Protein AF-A0A7S0GZL2-F1 (afdb_monomer)

Secondary structure (DSSP, 8-state):
-HHHHHHHHTTS-TTHHHHHHHHHHHHHHHHHHHHTSS--HHHHHHHHHHHHHHHHHHHHHHHHHHTT--STTSHHHHTS---------------------------

Radius of gyration: 24.4 Å; Cα contacts (8 Å, |Δi|>4): 57; chains: 1; bounding box: 85×30×40 Å

Sequence (107 aa):
CMKALMDISSGSDQRALDKYYSFCEKQIQAMVSRVRGRLSNLQRKLMSQMLILDVHARDVVQDMIREKAQGIGEFIWAKQMRYYWETCEEPKEIKEYEEDDGSVEGK

Mean predicted aligned error: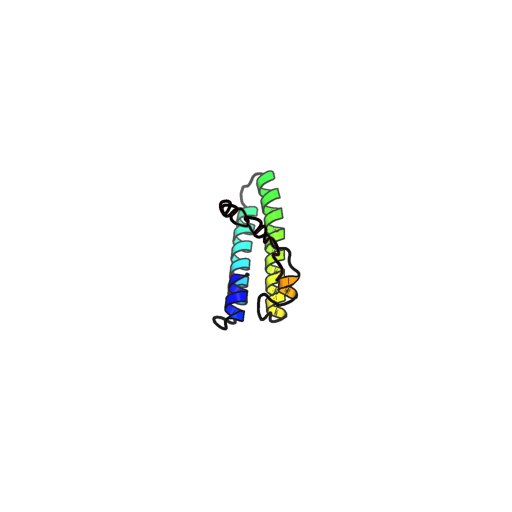 10.16 Å

InterPro domains:
  IPR026983 Dynein heavy chain [PTHR45703] (8-87)

Structure (mmCIF, N/CA/C/O backbone):
data_AF-A0A7S0GZL2-F1
#
_entry.id   AF-A0A7S0GZL2-F1
#
loop_
_atom_site.group_PDB
_atom_site.id
_atom_site.type_symbol
_atom_site.label_atom_id
_atom_site.label_alt_id
_atom_site.label_comp_id
_atom_site.label_asym_id
_atom_site.label_entity_id
_atom_site.label_seq_id
_atom_site.pdbx_PDB_ins_code
_atom_site.Cartn_x
_atom_site.Cartn_y
_atom_site.Cartn_z
_atom_site.occupancy
_atom_site.B_iso_or_equiv
_atom_site.auth_seq_id
_atom_site.auth_comp_id
_atom_site.auth_asym_id
_atom_site.auth_atom_id
_atom_site.pdbx_PDB_model_num
ATOM 1 N N . CYS A 1 1 ? 5.624 -2.167 -2.303 1.00 88.31 1 CYS A N 1
ATOM 2 C CA . CYS A 1 1 ? 5.708 -1.123 -3.343 1.00 88.31 1 CYS A CA 1
ATOM 3 C C . CYS A 1 1 ? 7.089 -1.060 -3.989 1.00 88.31 1 CYS A C 1
ATOM 5 O O . CYS A 1 1 ? 7.189 -1.412 -5.151 1.00 88.31 1 CYS A O 1
ATOM 7 N N . MET A 1 2 ? 8.153 -0.698 -3.255 1.00 91.12 2 MET A N 1
ATOM 8 C CA . MET A 1 2 ? 9.516 -0.572 -3.810 1.00 91.12 2 MET A CA 1
ATOM 9 C C . MET A 1 2 ? 9.971 -1.814 -4.589 1.00 91.12 2 MET A C 1
ATOM 11 O O . MET A 1 2 ? 10.384 -1.687 -5.733 1.00 91.12 2 MET A O 1
ATOM 15 N N . LYS A 1 3 ? 9.785 -3.014 -4.021 1.00 91.56 3 LYS A N 1
ATOM 16 C CA . LYS A 1 3 ? 10.055 -4.279 -4.721 1.00 91.56 3 LYS A CA 1
ATOM 17 C C . LYS A 1 3 ? 9.287 -4.404 -6.046 1.00 91.56 3 LYS A C 1
ATOM 19 O O . LYS A 1 3 ? 9.890 -4.704 -7.060 1.00 91.56 3 LYS A O 1
ATOM 24 N N . ALA A 1 4 ? 7.992 -4.088 -6.058 1.00 92.19 4 ALA A N 1
ATOM 25 C CA . ALA A 1 4 ? 7.183 -4.146 -7.277 1.00 92.19 4 ALA A CA 1
ATOM 26 C C . ALA A 1 4 ? 7.680 -3.166 -8.360 1.00 92.19 4 ALA A C 1
ATOM 28 O O . ALA A 1 4 ? 7.651 -3.494 -9.538 1.00 92.19 4 ALA A O 1
ATOM 29 N N . LEU A 1 5 ? 8.180 -1.988 -7.970 1.00 91.94 5 LEU A N 1
ATOM 30 C CA . LEU A 1 5 ? 8.807 -1.045 -8.905 1.00 91.94 5 LEU A CA 1
ATOM 31 C C . LEU A 1 5 ? 10.168 -1.540 -9.422 1.00 91.94 5 LEU A C 1
ATOM 33 O O . LEU A 1 5 ? 10.502 -1.281 -10.574 1.00 91.94 5 LEU A O 1
ATOM 37 N N . MET A 1 6 ? 10.946 -2.265 -8.609 1.00 91.31 6 MET A N 1
ATOM 38 C CA . MET A 1 6 ? 12.176 -2.930 -9.070 1.00 91.31 6 MET A CA 1
ATOM 39 C C . MET A 1 6 ? 11.871 -4.066 -10.050 1.00 91.31 6 MET A C 1
ATOM 41 O O . MET A 1 6 ? 12.571 -4.220 -11.049 1.00 91.31 6 MET A O 1
ATOM 45 N N . ASP A 1 7 ? 10.813 -4.836 -9.796 1.00 92.19 7 ASP A N 1
ATOM 46 C CA . ASP A 1 7 ? 10.388 -5.938 -10.665 1.00 92.19 7 ASP A CA 1
ATOM 47 C C . ASP A 1 7 ? 9.941 -5.422 -12.047 1.00 92.19 7 ASP A C 1
ATOM 49 O O . ASP A 1 7 ? 10.225 -6.061 -13.060 1.00 92.19 7 ASP A O 1
ATOM 53 N N . ILE A 1 8 ? 9.320 -4.235 -12.104 1.00 91.25 8 ILE A N 1
ATOM 54 C CA . ILE A 1 8 ? 9.005 -3.537 -13.363 1.00 91.25 8 ILE A CA 1
ATOM 55 C C . ILE A 1 8 ? 10.281 -3.022 -14.037 1.00 91.25 8 ILE A C 1
ATOM 57 O O . ILE A 1 8 ? 10.503 -3.296 -15.212 1.00 91.25 8 ILE A O 1
ATOM 61 N N . SER A 1 9 ? 11.155 -2.333 -13.297 1.00 90.06 9 SER A N 1
ATOM 62 C CA . SER A 1 9 ? 12.388 -1.757 -13.855 1.00 90.06 9 SER A CA 1
ATOM 63 C C . SER A 1 9 ? 13.376 -2.811 -14.370 1.00 90.06 9 SER A C 1
ATOM 65 O O . SER A 1 9 ? 14.147 -2.524 -15.280 1.00 90.06 9 SER A O 1
ATOM 67 N N . SER A 1 10 ? 13.378 -4.011 -13.786 1.00 90.38 10 SER A N 1
ATOM 68 C CA . SER A 1 10 ? 14.181 -5.156 -14.240 1.00 90.38 10 SER A CA 1
ATOM 69 C C . SER A 1 10 ? 13.533 -5.938 -15.389 1.00 90.38 10 SER A C 1
ATOM 71 O O . SER A 1 10 ? 14.149 -6.864 -15.910 1.00 90.38 10 SER A O 1
ATOM 73 N N . GLY A 1 11 ? 12.297 -5.600 -15.778 1.00 86.69 11 GLY A N 1
ATOM 74 C CA . GLY A 1 11 ? 11.533 -6.311 -16.806 1.00 86.69 11 GLY A CA 1
ATOM 75 C C . GLY A 1 11 ? 11.022 -7.692 -16.381 1.00 86.69 11 GLY A C 1
ATOM 76 O O . GLY A 1 11 ? 10.530 -8.441 -17.222 1.00 86.69 11 GLY A O 1
ATOM 77 N N . SER A 1 12 ? 11.123 -8.040 -15.095 1.00 87.75 12 SER A N 1
ATOM 78 C CA . SER A 1 12 ? 10.716 -9.351 -14.577 1.00 87.75 12 SER A CA 1
ATOM 79 C C . SER A 1 12 ? 9.193 -9.514 -14.568 1.00 87.75 12 SER A C 1
ATOM 81 O O . SER A 1 12 ? 8.676 -10.551 -14.980 1.00 87.75 12 SER A O 1
ATOM 83 N N . ASP A 1 13 ? 8.459 -8.497 -14.098 1.00 90.44 13 ASP A N 1
ATOM 84 C CA . ASP A 1 13 ? 6.995 -8.541 -13.996 1.00 90.44 13 ASP A CA 1
ATOM 85 C C . ASP A 1 13 ? 6.348 -7.161 -14.190 1.00 90.44 13 ASP A C 1
ATOM 87 O O . ASP A 1 13 ? 6.278 -6.341 -13.273 1.00 90.44 13 ASP A O 1
ATOM 91 N N . GLN A 1 14 ? 5.781 -6.933 -15.379 1.00 86.88 14 GLN A N 1
ATOM 92 C CA . GLN A 1 14 ? 5.086 -5.684 -15.717 1.00 86.88 14 GLN A CA 1
ATOM 93 C C . GLN A 1 14 ? 3.789 -5.471 -14.915 1.00 86.88 14 GLN A C 1
ATOM 95 O O . GLN A 1 14 ? 3.298 -4.349 -14.820 1.00 86.88 14 GLN A O 1
ATOM 100 N N . ARG A 1 15 ? 3.214 -6.536 -14.335 1.00 91.44 15 ARG A N 1
ATOM 101 C CA . ARG A 1 15 ? 1.978 -6.489 -13.533 1.00 91.44 15 ARG A CA 1
ATOM 102 C C . ARG A 1 15 ? 2.259 -6.528 -12.030 1.00 91.44 15 ARG A C 1
ATOM 104 O O . ARG A 1 15 ? 1.342 -6.753 -11.235 1.00 91.44 15 ARG A O 1
ATOM 111 N N . ALA A 1 16 ? 3.507 -6.310 -11.611 1.00 94.50 16 ALA A N 1
ATOM 112 C CA . ALA A 1 16 ? 3.878 -6.341 -10.200 1.00 94.50 16 ALA A CA 1
ATOM 113 C C . ALA A 1 16 ? 3.113 -5.291 -9.371 1.00 94.50 16 ALA A C 1
ATOM 115 O O . ALA A 1 16 ? 2.680 -5.585 -8.253 1.00 94.50 16 ALA A O 1
ATOM 116 N N . LEU A 1 17 ? 2.892 -4.089 -9.922 1.00 94.06 17 LEU A N 1
ATOM 117 C CA . LEU A 1 17 ? 2.098 -3.048 -9.260 1.00 94.06 17 LEU A CA 1
ATOM 118 C C . LEU A 1 17 ? 0.621 -3.436 -9.125 1.00 94.06 17 LEU A C 1
ATOM 120 O O . LEU A 1 17 ? 0.063 -3.237 -8.050 1.00 94.06 17 LEU A O 1
ATOM 124 N N . ASP A 1 18 ? 0.013 -4.056 -10.141 1.00 95.56 18 ASP A N 1
ATOM 125 C CA . ASP A 1 18 ? -1.382 -4.522 -10.075 1.00 95.56 18 ASP A CA 1
ATOM 126 C C . ASP A 1 18 ? -1.563 -5.590 -8.986 1.00 95.56 18 ASP A C 1
ATOM 128 O O . ASP A 1 18 ? -2.482 -5.524 -8.165 1.00 95.56 18 ASP A O 1
ATOM 132 N N . LYS A 1 19 ? -0.634 -6.554 -8.919 1.00 95.81 19 LYS A N 1
ATOM 133 C CA . LYS A 1 19 ? -0.616 -7.581 -7.865 1.00 95.81 19 LYS A CA 1
ATOM 134 C C . LYS A 1 19 ? -0.469 -6.951 -6.481 1.00 95.81 19 LYS A C 1
ATOM 136 O O . LYS A 1 19 ? -1.152 -7.358 -5.539 1.00 95.81 19 LYS A O 1
ATOM 141 N N . TYR A 1 20 ? 0.410 -5.956 -6.355 1.00 96.31 20 TYR A N 1
ATOM 142 C CA . TYR A 1 20 ? 0.610 -5.235 -5.104 1.00 96.31 20 TYR A CA 1
ATOM 143 C C . TYR A 1 20 ? -0.623 -4.412 -4.707 1.00 96.31 20 TYR A C 1
ATOM 145 O O . TYR A 1 20 ? -1.006 -4.423 -3.540 1.00 96.31 20 TYR A O 1
ATOM 153 N N . TYR A 1 21 ? -1.299 -3.777 -5.665 1.00 97.06 21 TYR A N 1
ATOM 154 C CA . TYR A 1 21 ? -2.552 -3.063 -5.434 1.00 97.06 21 TYR A CA 1
ATOM 155 C C . TYR A 1 21 ? -3.639 -3.997 -4.889 1.00 97.06 21 TYR A C 1
ATOM 157 O O . TYR A 1 21 ? -4.207 -3.727 -3.831 1.00 97.06 21 TYR A O 1
ATOM 165 N N . SER A 1 22 ? -3.851 -5.155 -5.525 1.00 97.56 22 SER A N 1
ATOM 166 C CA . SER A 1 22 ? -4.794 -6.169 -5.028 1.00 97.56 22 SER A CA 1
ATOM 167 C C . SER A 1 22 ? -4.441 -6.670 -3.622 1.00 97.56 22 SER A C 1
ATOM 169 O O . SER A 1 22 ? -5.325 -6.989 -2.826 1.00 97.56 22 SER A O 1
ATOM 171 N N . PHE A 1 23 ? -3.150 -6.759 -3.289 1.00 96.69 23 PHE A N 1
ATOM 172 C CA . PHE A 1 23 ? -2.711 -7.079 -1.932 1.00 96.69 23 PHE A CA 1
ATOM 173 C C . PHE A 1 23 ? -3.085 -5.970 -0.936 1.00 96.69 23 PHE A C 1
ATOM 175 O O . PHE A 1 23 ? -3.644 -6.272 0.121 1.00 96.69 23 PHE A O 1
ATOM 182 N N . CYS A 1 24 ? -2.844 -4.700 -1.276 1.00 97.25 24 CYS A N 1
ATOM 183 C CA . CYS A 1 24 ? -3.241 -3.554 -0.457 1.00 97.25 24 CYS A CA 1
ATOM 184 C C . CYS A 1 24 ? -4.754 -3.537 -0.195 1.00 97.25 24 CYS A C 1
ATOM 186 O O . CYS A 1 24 ? -5.166 -3.358 0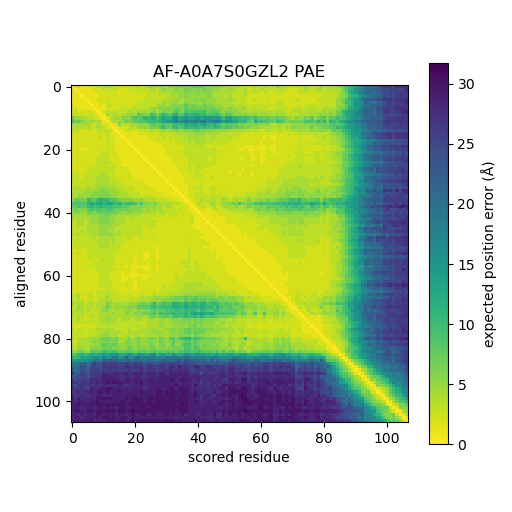.950 1.00 97.25 24 CYS A O 1
ATOM 188 N N . GLU A 1 25 ? -5.585 -3.792 -1.208 1.00 97.38 25 GLU A N 1
ATOM 189 C CA . GLU A 1 25 ? -7.041 -3.86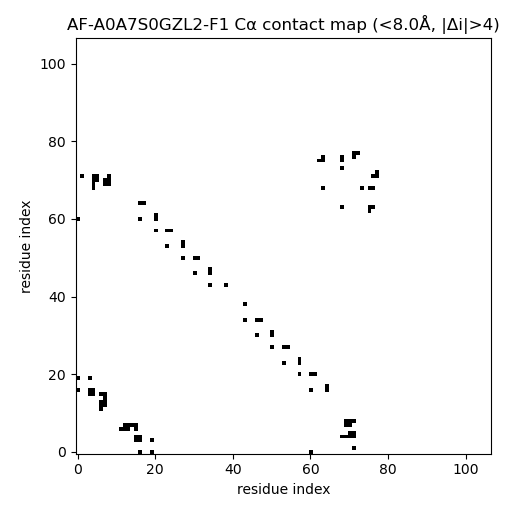1 -1.035 1.00 97.38 25 GLU A CA 1
ATOM 190 C C . GLU A 1 25 ? -7.461 -4.940 -0.033 1.00 97.38 25 GLU A C 1
ATOM 192 O O . GLU A 1 25 ? -8.252 -4.672 0.875 1.00 97.38 25 GLU A O 1
ATOM 197 N N . LYS A 1 26 ? -6.886 -6.144 -0.139 1.00 97.69 26 LYS A N 1
ATOM 198 C CA . LYS A 1 26 ? -7.156 -7.239 0.805 1.00 97.69 26 LYS A CA 1
ATOM 199 C C . LYS A 1 26 ? -6.738 -6.878 2.231 1.00 97.69 26 LYS A C 1
ATOM 201 O O . LYS A 1 26 ? -7.487 -7.147 3.171 1.00 97.69 26 LYS A O 1
ATOM 206 N N . GLN A 1 27 ? -5.573 -6.248 2.405 1.00 96.81 27 GLN A N 1
ATOM 207 C CA . GLN A 1 27 ? -5.114 -5.804 3.725 1.00 96.81 27 GLN A CA 1
ATOM 208 C C . GLN A 1 27 ? -6.046 -4.751 4.333 1.00 96.81 27 GLN A C 1
ATOM 210 O O . GLN A 1 27 ? -6.438 -4.877 5.494 1.00 96.81 27 GLN A O 1
ATOM 215 N N . ILE A 1 28 ? -6.464 -3.759 3.542 1.00 97.19 28 ILE A N 1
ATOM 216 C CA . ILE A 1 28 ? -7.397 -2.716 3.981 1.00 97.19 28 ILE A CA 1
ATOM 217 C C . ILE A 1 28 ? -8.734 -3.340 4.395 1.00 97.19 28 ILE A C 1
ATOM 219 O O . ILE A 1 28 ? -9.247 -3.031 5.469 1.00 97.19 28 ILE A O 1
ATOM 223 N N . GLN A 1 29 ? -9.284 -4.269 3.609 1.00 96.81 29 GLN A N 1
ATOM 224 C CA . GLN A 1 29 ? -10.528 -4.970 3.956 1.00 96.81 29 GLN A CA 1
ATOM 225 C C . GLN A 1 29 ? -10.412 -5.764 5.267 1.00 96.81 29 GLN A C 1
ATOM 227 O O . GLN A 1 29 ? -11.323 -5.728 6.106 1.00 96.81 29 GLN A O 1
ATOM 232 N N . ALA A 1 30 ? -9.283 -6.443 5.483 1.00 95.56 30 ALA A N 1
ATOM 233 C CA . ALA A 1 30 ? -9.011 -7.143 6.735 1.00 95.56 30 ALA A CA 1
ATOM 234 C C . ALA A 1 30 ? -8.927 -6.167 7.921 1.00 95.56 30 ALA A C 1
ATOM 236 O O . ALA A 1 30 ? -9.489 -6.431 8.989 1.00 95.56 30 ALA A O 1
ATOM 237 N N . MET A 1 31 ? -8.288 -5.009 7.737 1.00 94.62 31 MET A N 1
ATOM 238 C CA . MET A 1 31 ? -8.181 -3.997 8.785 1.00 94.62 31 MET A CA 1
ATOM 239 C C . MET A 1 31 ? -9.528 -3.337 9.101 1.00 94.62 31 MET A C 1
ATOM 241 O O . MET A 1 31 ? -9.875 -3.193 10.272 1.00 94.62 31 MET A O 1
ATOM 245 N N . VAL A 1 32 ? -10.350 -3.038 8.091 1.00 95.06 32 VAL A N 1
ATOM 246 C CA . VAL A 1 32 ? -11.730 -2.552 8.280 1.00 95.06 32 VAL A CA 1
ATOM 247 C C . VAL A 1 32 ? -12.557 -3.551 9.088 1.00 95.06 32 VAL A C 1
ATOM 249 O O . VAL A 1 32 ? -13.276 -3.162 10.011 1.00 95.06 32 VAL A O 1
ATOM 252 N N . SER A 1 33 ? -12.430 -4.844 8.784 1.00 94.50 33 SER A N 1
ATOM 253 C CA . SER A 1 33 ? -13.126 -5.906 9.521 1.00 94.50 33 SER A CA 1
ATOM 254 C C . SER A 1 33 ? -12.705 -5.941 10.994 1.00 94.50 33 SER A C 1
ATOM 256 O O . SER A 1 33 ? -13.555 -6.081 11.872 1.00 94.50 33 SER A O 1
ATOM 258 N N . ARG A 1 34 ? -11.416 -5.715 11.287 1.00 92.88 34 ARG A N 1
ATOM 259 C CA . ARG A 1 34 ? -10.909 -5.587 12.663 1.00 92.88 34 ARG A CA 1
ATOM 260 C C . ARG A 1 34 ? -11.454 -4.354 13.378 1.00 92.88 34 ARG A C 1
ATOM 262 O O . ARG A 1 34 ? -11.905 -4.476 14.512 1.00 92.88 34 ARG A O 1
ATOM 269 N N . VAL A 1 35 ? -11.471 -3.191 12.722 1.00 92.88 35 VAL A N 1
ATOM 270 C CA . VAL A 1 35 ? -11.980 -1.929 13.299 1.00 92.88 35 VAL A CA 1
ATOM 271 C C . VAL A 1 35 ? -13.471 -2.017 13.658 1.00 92.88 35 VAL A C 1
ATOM 273 O O . VAL A 1 35 ? -13.900 -1.425 14.652 1.00 92.88 35 VAL A O 1
ATOM 276 N N . ARG A 1 36 ? -14.256 -2.790 12.894 1.00 91.31 36 ARG A N 1
ATOM 277 C CA . ARG A 1 36 ? -15.678 -3.071 13.173 1.00 91.31 36 ARG A CA 1
ATOM 278 C C . ARG A 1 36 ? -15.904 -4.037 14.344 1.00 91.31 36 ARG A C 1
ATOM 280 O O . ARG A 1 36 ? -17.019 -4.107 14.853 1.00 91.31 36 ARG A O 1
ATOM 287 N N . GLY A 1 37 ? -14.874 -4.762 14.776 1.00 91.94 37 GLY A N 1
ATOM 288 C CA . GLY A 1 37 ? -14.928 -5.671 15.919 1.00 91.94 37 GLY A CA 1
ATOM 289 C C . GLY A 1 37 ? -14.902 -4.968 17.283 1.00 91.94 37 GLY A C 1
ATOM 290 O O . GLY A 1 37 ? -15.052 -3.747 17.411 1.0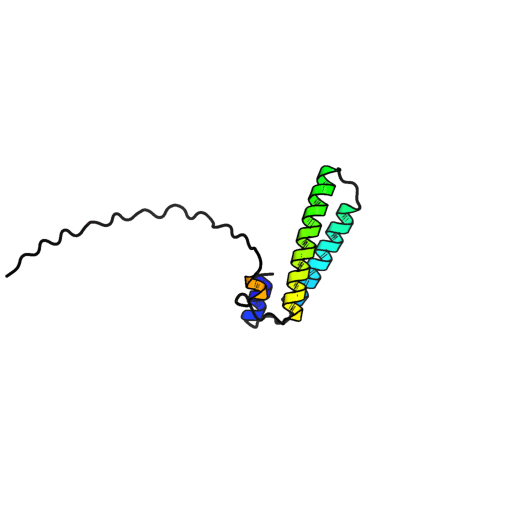0 91.94 37 GLY A O 1
ATOM 291 N N . ARG A 1 38 ? -14.693 -5.761 18.343 1.00 91.06 38 ARG A N 1
ATOM 292 C CA . ARG A 1 38 ? -14.549 -5.255 19.718 1.00 91.06 38 ARG A CA 1
ATOM 293 C C . ARG A 1 38 ? -13.120 -4.763 19.940 1.00 91.06 38 ARG A C 1
ATOM 295 O O . ARG A 1 38 ? -12.181 -5.546 19.881 1.00 91.06 38 ARG A O 1
ATOM 302 N N . LEU A 1 39 ? -12.977 -3.469 20.207 1.00 93.19 39 LEU A N 1
ATOM 303 C CA . LEU A 1 39 ? -11.707 -2.785 20.461 1.00 93.19 39 LEU A CA 1
ATOM 304 C C . LEU A 1 39 ? -11.922 -1.720 21.526 1.00 93.19 39 LEU A C 1
ATOM 306 O O . LEU A 1 39 ? -13.016 -1.158 21.613 1.00 93.19 39 LEU A O 1
ATOM 310 N N . SER A 1 40 ? -10.877 -1.394 22.284 1.00 96.12 40 SER A N 1
ATOM 311 C CA . SER A 1 40 ? -10.920 -0.219 23.154 1.00 96.12 40 SER A CA 1
ATOM 312 C C . SER A 1 40 ? -10.971 1.074 22.330 1.00 96.12 40 SER A C 1
ATOM 314 O O . SER A 1 40 ? -10.574 1.108 21.161 1.00 96.12 40 SER A O 1
ATOM 316 N N . ASN A 1 41 ? -11.424 2.169 22.946 1.00 93.62 41 ASN A N 1
ATOM 317 C CA . ASN A 1 41 ? -11.475 3.480 22.288 1.00 93.62 41 ASN A CA 1
ATOM 318 C C . ASN A 1 41 ? -10.094 3.927 21.775 1.00 93.62 41 ASN A C 1
ATOM 320 O O . ASN A 1 41 ? -9.989 4.445 20.664 1.00 93.62 41 ASN A O 1
ATOM 324 N N . LEU A 1 42 ? -9.030 3.675 22.547 1.00 95.69 42 LEU A N 1
ATOM 325 C CA . LEU A 1 42 ? -7.657 4.010 22.159 1.00 95.69 42 LEU A CA 1
ATOM 326 C C . LEU A 1 42 ? -7.187 3.181 20.957 1.00 95.69 42 LEU A C 1
ATOM 328 O O . LEU A 1 42 ? -6.686 3.741 19.984 1.00 95.69 42 LEU A O 1
ATOM 332 N N . GLN A 1 43 ? -7.400 1.863 20.996 1.00 95.44 43 GLN A N 1
ATOM 333 C CA . GLN A 1 43 ? -7.038 0.964 19.895 1.00 95.44 43 GLN A CA 1
ATOM 334 C C . GLN A 1 43 ? -7.784 1.330 18.613 1.00 95.44 43 GLN A C 1
ATOM 336 O O . GLN A 1 43 ? -7.191 1.374 17.540 1.00 95.44 43 GLN A O 1
ATOM 341 N N . ARG A 1 44 ? -9.079 1.642 18.727 1.00 96.25 44 ARG A N 1
ATOM 342 C CA . ARG A 1 44 ? -9.892 2.083 17.595 1.00 96.25 44 ARG A CA 1
ATOM 343 C C . ARG A 1 44 ? -9.362 3.384 17.005 1.00 96.25 44 ARG A C 1
ATOM 345 O O . ARG A 1 44 ? -9.221 3.464 15.793 1.00 96.25 44 ARG A O 1
ATOM 352 N N . LYS A 1 45 ? -9.021 4.375 17.838 1.00 95.69 45 LYS A N 1
ATOM 353 C CA . LYS A 1 45 ? -8.444 5.640 17.363 1.00 95.69 45 LYS A CA 1
ATOM 354 C C . LYS A 1 45 ? -7.141 5.400 16.601 1.00 95.69 45 LYS A C 1
ATOM 356 O O . LYS A 1 45 ? -7.016 5.893 15.485 1.00 95.69 45 LYS A O 1
ATOM 361 N N . LEU A 1 46 ? -6.221 4.615 17.167 1.00 95.75 46 LEU A N 1
ATOM 362 C CA . LEU A 1 46 ? -4.941 4.286 16.535 1.00 95.75 46 LEU A CA 1
ATOM 363 C C . LEU A 1 46 ? -5.133 3.551 15.201 1.00 95.75 46 LEU A C 1
ATOM 365 O O . LEU A 1 46 ? -4.562 3.958 14.193 1.00 95.75 46 LEU A O 1
ATOM 369 N N . MET A 1 47 ? -5.978 2.518 15.169 1.00 95.50 47 MET A N 1
ATOM 370 C CA . MET A 1 47 ? -6.228 1.760 13.940 1.00 95.50 47 MET A CA 1
ATOM 371 C C . MET A 1 47 ? -6.959 2.573 12.875 1.00 95.50 47 MET A C 1
ATOM 373 O O . MET A 1 47 ? -6.670 2.406 11.697 1.00 95.50 47 MET A O 1
ATOM 377 N N . SER A 1 48 ? -7.860 3.483 13.256 1.00 94.56 48 SER A N 1
ATOM 378 C CA . SER A 1 48 ? -8.459 4.412 12.296 1.00 94.56 48 SER A CA 1
ATOM 379 C C . SER A 1 48 ? -7.408 5.322 11.662 1.00 94.56 48 SER A C 1
ATOM 381 O O . SER A 1 48 ? -7.469 5.545 10.460 1.00 94.56 48 SER A O 1
ATOM 383 N N . GLN A 1 49 ? -6.426 5.813 12.430 1.00 96.56 49 GLN A N 1
ATOM 384 C CA . GLN A 1 49 ? -5.331 6.602 11.851 1.00 96.56 49 GLN A CA 1
ATOM 385 C C . GLN A 1 49 ? -4.458 5.759 10.918 1.00 96.56 49 GLN A C 1
ATOM 387 O O . GLN A 1 49 ? -4.154 6.189 9.811 1.00 96.56 49 GLN A O 1
ATOM 392 N N . MET A 1 50 ? -4.119 4.533 11.321 1.00 95.00 50 MET A N 1
ATOM 393 C CA . MET A 1 50 ? -3.372 3.601 10.472 1.00 95.00 50 MET A CA 1
ATOM 394 C C . MET A 1 50 ? -4.118 3.294 9.162 1.00 95.00 50 MET A C 1
ATOM 396 O O . MET A 1 50 ? -3.518 3.313 8.095 1.00 95.00 50 MET A O 1
ATOM 400 N N . LEU A 1 51 ? -5.442 3.110 9.219 1.00 96.69 51 LEU A N 1
ATOM 401 C CA . LEU A 1 51 ? -6.288 2.906 8.038 1.00 96.69 51 LEU A CA 1
ATOM 402 C C . LEU A 1 51 ? -6.238 4.079 7.064 1.00 96.69 51 LEU A C 1
ATOM 404 O O . LEU A 1 51 ? -6.207 3.853 5.858 1.00 96.69 51 LEU A O 1
ATOM 408 N N . ILE A 1 52 ? -6.223 5.311 7.570 1.00 96.50 52 ILE A N 1
ATOM 409 C CA . ILE A 1 52 ? -6.115 6.509 6.731 1.00 96.50 52 ILE A 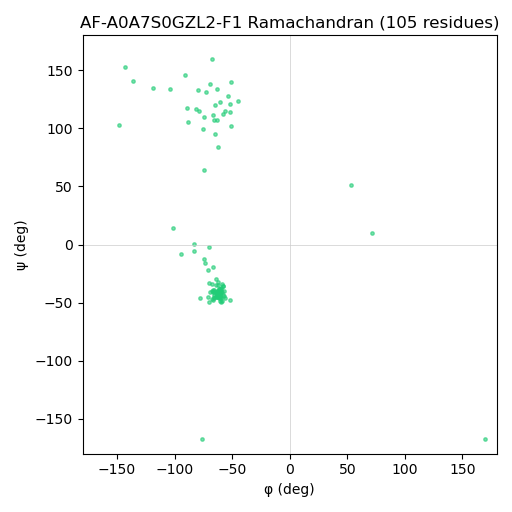CA 1
ATOM 410 C C . ILE A 1 52 ? -4.776 6.511 5.979 1.00 96.50 52 ILE A C 1
ATOM 412 O O . ILE A 1 52 ? -4.755 6.774 4.777 1.00 96.50 52 ILE A O 1
ATOM 416 N N . LEU A 1 53 ? -3.679 6.161 6.659 1.00 95.88 53 LEU A N 1
ATOM 417 C CA . LEU A 1 53 ? -2.353 6.057 6.040 1.00 95.88 53 LEU A CA 1
ATOM 418 C C . LEU A 1 53 ? -2.306 4.955 4.970 1.00 95.88 53 LEU A C 1
ATOM 420 O O . LEU A 1 53 ? -1.817 5.191 3.867 1.00 95.88 53 LEU A O 1
ATOM 424 N N . ASP A 1 54 ? -2.859 3.777 5.261 1.00 96.25 54 ASP A N 1
ATOM 425 C CA . ASP A 1 54 ? -2.872 2.646 4.327 1.00 96.25 54 ASP A CA 1
ATOM 42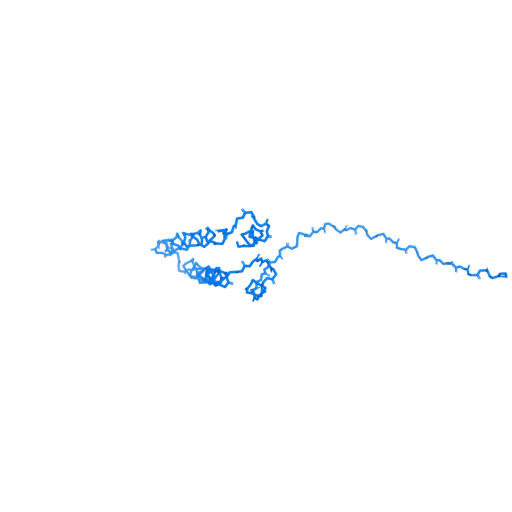6 C C . ASP A 1 54 ? -3.715 2.933 3.075 1.00 96.25 54 ASP A C 1
ATOM 428 O O . ASP A 1 54 ? -3.331 2.575 1.958 1.00 96.25 54 ASP A O 1
ATOM 432 N N . VAL A 1 55 ? -4.851 3.616 3.244 1.00 97.25 55 VAL A N 1
ATOM 433 C CA . VAL A 1 55 ? -5.699 4.089 2.142 1.00 97.25 55 VAL A CA 1
ATOM 434 C C . VAL A 1 55 ? -4.938 5.072 1.252 1.00 97.25 55 VAL A C 1
ATOM 436 O O . VAL A 1 55 ? -4.933 4.893 0.036 1.00 97.25 55 VAL A O 1
ATOM 439 N N . HIS A 1 56 ? -4.228 6.038 1.842 1.00 95.44 56 HIS A N 1
ATOM 440 C CA . HIS A 1 56 ? -3.398 6.977 1.086 1.00 95.44 56 HIS A CA 1
ATOM 441 C C . HIS A 1 56 ? -2.287 6.262 0.302 1.00 95.44 56 HIS A C 1
ATOM 443 O O . HIS A 1 56 ? -2.108 6.508 -0.889 1.00 95.44 56 HIS A O 1
ATOM 449 N N . ALA A 1 57 ? -1.575 5.325 0.935 1.00 95.31 57 ALA A N 1
ATOM 450 C CA . ALA A 1 57 ? -0.523 4.559 0.271 1.00 95.31 57 ALA A CA 1
ATOM 451 C C . ALA A 1 57 ? -1.060 3.730 -0.910 1.00 95.31 57 ALA A C 1
ATOM 453 O O . ALA A 1 57 ? -0.408 3.643 -1.951 1.00 95.31 57 ALA A O 1
ATOM 454 N N . ARG A 1 58 ? -2.258 3.142 -0.782 1.00 96.88 58 ARG A N 1
ATOM 455 C CA . ARG A 1 58 ? -2.937 2.448 -1.887 1.00 96.88 58 ARG A CA 1
ATOM 456 C C . ARG A 1 58 ? -3.270 3.408 -3.033 1.00 96.88 58 ARG A C 1
ATOM 458 O O . ARG A 1 58 ? -3.072 3.038 -4.187 1.00 96.88 58 ARG A O 1
ATOM 465 N N . ASP A 1 59 ? -3.761 4.607 -2.737 1.00 96.44 59 ASP A N 1
ATOM 466 C CA . ASP A 1 59 ? -4.109 5.593 -3.770 1.00 96.44 59 ASP A CA 1
ATOM 467 C C . ASP A 1 59 ? -2.875 6.022 -4.567 1.00 96.44 59 ASP A C 1
ATOM 469 O O . ASP A 1 59 ? -2.904 6.032 -5.794 1.00 96.44 59 ASP A O 1
ATOM 473 N N . VAL A 1 60 ? -1.739 6.210 -3.892 1.00 95.50 60 VAL A N 1
ATOM 474 C CA . VAL A 1 60 ? -0.447 6.444 -4.553 1.00 95.50 60 VAL A CA 1
ATOM 475 C C . VAL A 1 60 ? -0.065 5.285 -5.487 1.00 95.50 60 VAL A C 1
ATOM 477 O O . VAL A 1 60 ? 0.419 5.518 -6.593 1.00 95.50 60 VAL A O 1
ATOM 480 N N . VAL A 1 61 ? -0.296 4.028 -5.086 1.00 95.81 61 VAL A N 1
ATOM 481 C CA . VAL A 1 61 ? -0.082 2.855 -5.961 1.00 95.81 61 VAL A CA 1
ATOM 482 C C . VAL A 1 61 ? -1.014 2.883 -7.168 1.00 95.81 61 VAL A C 1
ATOM 484 O O . VAL A 1 61 ? -0.576 2.585 -8.277 1.00 95.81 61 VAL A O 1
ATOM 487 N N . GLN A 1 62 ? -2.277 3.261 -6.974 1.00 96.50 62 GLN A N 1
ATOM 488 C CA . GLN A 1 62 ? -3.236 3.389 -8.065 1.00 96.50 62 GLN A CA 1
ATOM 489 C C . GLN A 1 62 ? -2.798 4.444 -9.082 1.00 96.50 62 GLN A C 1
ATOM 491 O O . GLN A 1 62 ? -2.875 4.202 -10.286 1.00 96.50 62 GLN A O 1
ATOM 496 N N . ASP A 1 63 ? -2.313 5.587 -8.608 1.00 95.19 63 ASP A N 1
ATOM 497 C CA . ASP A 1 63 ? -1.814 6.656 -9.467 1.00 95.19 63 ASP A CA 1
ATOM 498 C C . ASP A 1 63 ? -0.556 6.216 -10.227 1.00 95.19 63 ASP A C 1
ATOM 500 O O . ASP A 1 63 ? -0.474 6.416 -11.437 1.00 95.19 63 ASP A O 1
ATOM 504 N N . MET A 1 64 ? 0.365 5.488 -9.581 1.00 94.44 64 MET A N 1
ATOM 505 C CA . MET A 1 64 ? 1.517 4.883 -10.269 1.00 94.44 64 MET A CA 1
ATOM 506 C C . MET A 1 64 ? 1.108 3.906 -11.381 1.00 94.44 64 MET A C 1
ATOM 508 O O . MET A 1 64 ? 1.760 3.870 -12.424 1.00 94.44 64 MET A O 1
ATOM 512 N N . ILE A 1 65 ? 0.036 3.130 -11.191 1.00 94.88 65 ILE A N 1
ATOM 513 C CA . ILE A 1 65 ? -0.503 2.237 -12.231 1.00 94.88 65 ILE A CA 1
ATOM 514 C C . ILE A 1 65 ? -1.097 3.056 -13.384 1.00 94.88 65 ILE A C 1
ATOM 516 O O . ILE A 1 65 ? -0.810 2.779 -14.549 1.00 94.88 65 ILE A O 1
ATOM 520 N N . ARG A 1 66 ? -1.902 4.081 -13.073 1.00 94.81 66 ARG A N 1
ATOM 521 C CA . ARG A 1 66 ? -2.558 4.948 -14.069 1.00 94.81 66 ARG A CA 1
ATOM 522 C C . ARG A 1 66 ? -1.553 5.685 -14.947 1.00 94.81 66 ARG A C 1
ATOM 524 O O . ARG A 1 66 ? -1.717 5.727 -16.162 1.00 94.81 66 ARG A O 1
ATOM 531 N N . GLU A 1 67 ? -0.512 6.229 -14.332 1.00 93.25 67 GLU A N 1
ATOM 532 C CA . GLU A 1 67 ? 0.559 6.961 -15.010 1.00 93.25 67 GLU A CA 1
ATOM 533 C C . GLU A 1 67 ? 1.640 6.027 -15.594 1.00 93.25 67 GLU A C 1
ATOM 535 O O . GLU A 1 67 ? 2.586 6.496 -16.220 1.00 93.25 67 GLU A O 1
ATOM 540 N N . LYS A 1 68 ? 1.488 4.700 -15.445 1.00 91.44 68 LYS A N 1
ATOM 541 C CA . LYS A 1 68 ? 2.406 3.668 -15.955 1.00 91.44 68 LYS A CA 1
ATOM 542 C C . LYS A 1 68 ? 3.856 3.887 -15.517 1.00 91.44 68 LYS A C 1
ATOM 544 O O . LYS A 1 68 ? 4.767 3.849 -16.345 1.00 91.44 68 LYS A O 1
ATOM 549 N N . ALA A 1 69 ? 4.072 4.077 -14.218 1.00 90.69 69 ALA A N 1
ATOM 550 C CA . ALA A 1 69 ? 5.410 4.236 -13.661 1.00 90.69 69 ALA A CA 1
ATOM 551 C C . ALA A 1 69 ? 6.330 3.067 -14.071 1.00 90.69 69 ALA A C 1
ATOM 553 O O . ALA A 1 69 ? 5.983 1.900 -13.883 1.00 90.69 69 ALA A O 1
ATOM 554 N N . GLN A 1 70 ? 7.502 3.385 -14.628 1.00 87.38 70 GLN A N 1
ATOM 555 C CA . GLN A 1 70 ? 8.460 2.400 -15.148 1.00 87.38 70 GLN A CA 1
ATOM 556 C C . GLN A 1 70 ? 9.542 2.005 -14.130 1.00 87.38 70 GLN A C 1
ATOM 558 O O . GLN A 1 70 ? 10.311 1.078 -14.370 1.00 87.38 70 GLN A O 1
ATOM 563 N N . GLY A 1 71 ? 9.615 2.676 -12.977 1.00 88.50 71 GLY A N 1
ATOM 564 C CA . GLY A 1 71 ? 10.595 2.333 -11.952 1.00 88.50 71 GLY A CA 1
ATOM 565 C C . GLY A 1 71 ? 10.709 3.348 -10.821 1.00 88.50 71 GLY A C 1
ATOM 566 O O . GLY A 1 71 ? 9.886 4.245 -10.658 1.00 88.50 71 GLY A O 1
ATOM 567 N N . ILE A 1 72 ? 11.767 3.191 -10.024 1.00 87.44 72 ILE A N 1
ATOM 568 C CA . ILE A 1 72 ? 12.050 4.006 -8.829 1.00 87.44 72 ILE A CA 1
ATOM 569 C C . ILE A 1 72 ? 12.482 5.439 -9.197 1.00 87.44 72 ILE A C 1
ATOM 571 O O . ILE A 1 72 ? 12.355 6.347 -8.383 1.00 87.44 72 ILE A O 1
ATOM 575 N N . GLY A 1 73 ? 12.974 5.673 -10.415 1.00 85.25 73 GLY A N 1
ATOM 576 C CA . GLY A 1 73 ? 13.367 7.013 -10.868 1.00 85.25 73 GLY A CA 1
ATOM 577 C C . GLY A 1 73 ? 12.194 7.943 -11.197 1.00 85.25 73 GLY A C 1
ATOM 578 O O . GLY A 1 73 ? 12.396 9.142 -11.357 1.00 85.25 73 GLY A O 1
ATOM 579 N N . GLU A 1 74 ? 10.972 7.414 -11.296 1.00 89.75 74 GLU A N 1
ATOM 580 C CA . GLU A 1 74 ? 9.801 8.184 -11.717 1.00 89.75 74 GLU A CA 1
ATOM 581 C C . GLU A 1 74 ? 9.382 9.217 -10.672 1.00 89.75 74 GLU A C 1
ATOM 583 O O . GLU A 1 74 ? 9.297 8.916 -9.477 1.00 89.75 74 GLU A O 1
ATOM 588 N N . PHE A 1 75 ? 9.026 10.424 -11.121 1.00 89.00 75 PHE A N 1
ATOM 589 C CA . PHE A 1 75 ? 8.667 11.524 -10.221 1.00 89.00 75 PHE A CA 1
ATOM 590 C C . PHE A 1 75 ? 7.491 11.177 -9.294 1.00 89.00 75 PHE A C 1
ATOM 592 O O . PHE A 1 75 ? 7.478 11.560 -8.127 1.00 89.00 75 PHE A O 1
ATOM 599 N N . ILE A 1 76 ? 6.520 10.399 -9.776 1.00 89.69 76 ILE A N 1
ATOM 600 C CA . ILE A 1 76 ? 5.348 9.967 -8.997 1.00 89.69 76 ILE A CA 1
ATOM 601 C C . ILE A 1 76 ? 5.752 9.144 -7.778 1.00 89.69 76 ILE A C 1
ATOM 603 O O . ILE A 1 76 ? 5.149 9.276 -6.711 1.00 89.69 76 ILE A O 1
ATOM 607 N N . TRP A 1 77 ? 6.773 8.305 -7.939 1.00 91.38 77 TRP A N 1
ATOM 608 C CA . TRP A 1 77 ? 7.366 7.583 -6.831 1.00 91.38 77 TRP A CA 1
ATOM 609 C C . TRP A 1 77 ? 8.280 8.509 -6.029 1.00 91.38 77 TRP A C 1
ATOM 611 O O . TRP A 1 77 ? 8.176 8.552 -4.806 1.00 91.38 77 TRP A O 1
ATOM 621 N N . ALA A 1 78 ? 9.135 9.301 -6.674 1.00 90.50 78 ALA A N 1
ATOM 622 C CA . ALA A 1 78 ? 10.091 10.176 -5.999 1.00 90.50 78 ALA A CA 1
ATOM 623 C C . ALA A 1 78 ? 9.424 11.191 -5.050 1.00 90.50 78 ALA A C 1
ATOM 625 O O . ALA A 1 78 ? 9.952 11.413 -3.964 1.00 90.50 78 ALA A O 1
ATOM 626 N N . LYS A 1 79 ? 8.242 11.718 -5.400 1.00 91.62 79 LYS A N 1
ATOM 627 C CA . LYS A 1 79 ? 7.500 12.740 -4.636 1.00 91.62 79 LYS A CA 1
ATOM 628 C C . LYS A 1 79 ? 6.893 12.258 -3.305 1.00 91.62 79 LYS A C 1
ATOM 630 O O . LYS A 1 79 ? 6.281 13.054 -2.601 1.00 91.62 79 LYS A O 1
ATOM 635 N N . GLN A 1 80 ? 7.032 10.976 -2.957 1.00 92.56 80 GL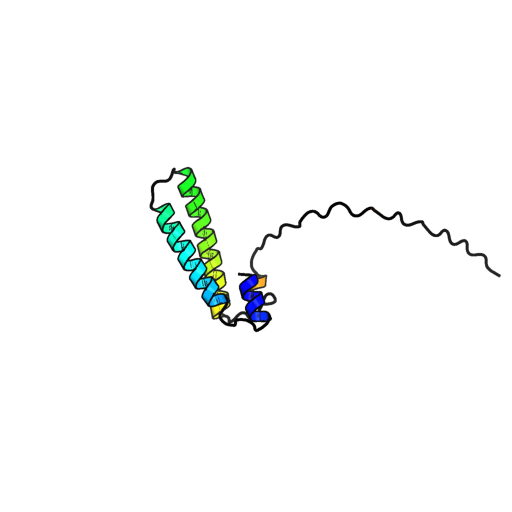N A N 1
ATOM 636 C CA . GLN A 1 80 ? 6.488 10.394 -1.721 1.00 92.56 80 GLN A CA 1
ATOM 637 C C . GLN A 1 80 ? 7.490 10.455 -0.560 1.00 92.56 80 GLN A C 1
ATOM 639 O O . GLN A 1 80 ? 8.687 10.239 -0.756 1.00 92.56 80 GLN A O 1
ATOM 644 N N . MET A 1 81 ? 6.997 10.643 0.669 1.00 89.62 81 MET A N 1
ATOM 645 C CA . MET A 1 81 ? 7.819 10.524 1.880 1.00 89.62 81 MET A CA 1
ATOM 646 C C . MET A 1 81 ? 8.156 9.057 2.172 1.00 89.62 81 MET A C 1
ATOM 648 O O . MET A 1 81 ? 7.275 8.197 2.184 1.00 89.62 81 MET A O 1
ATOM 652 N N . ARG A 1 82 ? 9.434 8.767 2.434 1.00 86.69 82 ARG A N 1
ATOM 653 C CA . ARG A 1 82 ? 9.921 7.429 2.793 1.00 86.69 82 ARG A CA 1
ATOM 654 C C . ARG A 1 82 ? 10.897 7.512 3.953 1.00 86.69 82 ARG A C 1
ATOM 656 O O . ARG A 1 82 ? 11.741 8.400 3.988 1.00 86.69 82 ARG A O 1
ATOM 663 N N . TYR A 1 83 ? 10.790 6.548 4.856 1.00 86.38 83 TYR A N 1
ATOM 664 C CA . TYR A 1 83 ? 11.735 6.346 5.943 1.00 86.38 83 TYR A CA 1
ATOM 665 C C . TYR A 1 83 ? 12.627 5.159 5.598 1.00 86.38 83 TYR A C 1
ATOM 667 O O . TYR A 1 83 ? 12.128 4.110 5.186 1.00 86.38 83 TYR A O 1
ATOM 675 N N . TYR A 1 84 ? 13.930 5.330 5.786 1.00 86.56 84 TYR A N 1
ATOM 676 C CA . TYR A 1 84 ? 14.906 4.255 5.704 1.00 86.56 84 TYR A CA 1
ATOM 677 C C . TYR A 1 84 ? 15.580 4.144 7.064 1.00 86.56 84 TYR A C 1
ATOM 679 O O . TYR A 1 84 ? 15.922 5.151 7.678 1.00 86.56 84 TYR A O 1
ATOM 687 N N . TRP A 1 85 ? 15.714 2.918 7.548 1.00 83.69 85 TRP A N 1
ATOM 688 C CA . TRP A 1 85 ? 16.564 2.624 8.688 1.00 83.69 85 TRP A CA 1
ATOM 689 C C . TRP A 1 85 ? 17.955 2.326 8.140 1.00 83.69 85 TRP A C 1
ATOM 691 O O . TRP A 1 85 ? 18.117 1.384 7.363 1.00 83.69 85 TRP A O 1
ATOM 701 N N . GLU A 1 86 ? 18.936 3.138 8.516 1.00 81.75 86 GLU A N 1
ATOM 702 C CA . GLU A 1 86 ? 20.336 2.776 8.347 1.00 81.75 86 GLU A CA 1
ATOM 703 C C . GLU A 1 86 ? 20.681 1.812 9.474 1.00 81.75 86 GLU A C 1
ATOM 705 O O . GLU A 1 86 ? 20.635 2.170 10.649 1.00 81.75 86 GLU A O 1
ATOM 710 N N . THR A 1 87 ? 20.995 0.565 9.133 1.00 78.25 87 THR A N 1
ATOM 711 C CA . THR A 1 87 ? 21.665 -0.317 10.085 1.00 78.25 87 THR A CA 1
ATOM 712 C C . THR A 1 87 ? 22.961 0.363 10.477 1.00 78.25 87 THR A C 1
ATOM 714 O O . THR A 1 87 ? 23.826 0.525 9.621 1.00 78.25 87 THR A O 1
ATOM 717 N N . CYS A 1 88 ? 23.065 0.792 11.736 1.00 67.81 88 CYS A N 1
ATOM 718 C CA . CYS A 1 88 ? 24.304 1.298 12.306 1.00 67.81 88 CYS A CA 1
ATOM 719 C C . CYS A 1 88 ? 25.403 0.268 12.023 1.00 67.81 88 CYS A C 1
ATOM 721 O O . CYS A 1 88 ? 25.434 -0.789 12.652 1.00 67.81 88 CYS A O 1
ATOM 723 N N . GLU A 1 89 ? 26.249 0.533 11.030 1.00 66.19 89 GLU A N 1
ATOM 724 C CA . GLU A 1 89 ? 27.487 -0.214 10.875 1.00 66.19 89 GLU A CA 1
ATOM 725 C C . GLU A 1 89 ? 28.319 0.069 12.129 1.00 66.19 89 GLU A C 1
ATOM 727 O O . GLU A 1 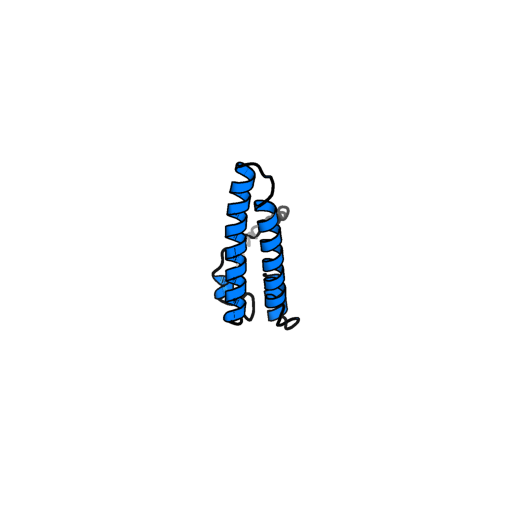89 ? 28.399 1.218 12.579 1.00 66.19 89 GLU A O 1
ATOM 732 N N . GLU A 1 90 ? 28.894 -0.976 12.729 1.00 67.00 90 GLU A N 1
ATOM 733 C CA . GLU A 1 90 ? 29.886 -0.802 13.790 1.00 67.00 90 GLU A CA 1
ATOM 734 C C . GLU A 1 90 ? 30.963 0.185 13.302 1.00 67.00 90 GLU A C 1
ATOM 736 O O . GLU A 1 90 ? 31.323 0.153 12.118 1.00 67.00 90 GLU A O 1
ATOM 741 N N . PRO A 1 91 ? 31.446 1.103 14.161 1.00 60.47 91 PRO A N 1
ATOM 742 C CA . PRO A 1 91 ? 32.384 2.133 13.742 1.00 60.47 91 PRO A CA 1
ATOM 743 C C . PRO A 1 91 ? 33.613 1.484 13.104 1.00 60.47 91 PRO A C 1
ATOM 745 O O . PRO A 1 91 ? 34.364 0.766 13.761 1.00 60.47 91 PRO A O 1
ATOM 748 N N . LYS A 1 92 ? 33.810 1.738 11.806 1.00 64.06 92 LYS A N 1
ATOM 749 C CA . LYS A 1 92 ? 35.041 1.370 11.104 1.00 64.06 92 LYS A CA 1
ATOM 750 C C . LYS A 1 92 ? 36.183 2.109 11.793 1.00 64.06 92 LYS A C 1
ATOM 752 O O . LYS A 1 92 ? 36.121 3.333 11.908 1.00 64.06 92 LYS A O 1
ATOM 757 N N . GLU A 1 93 ? 37.176 1.360 12.271 1.00 60.69 93 GLU A N 1
ATOM 758 C CA . GLU A 1 93 ? 38.396 1.906 12.866 1.00 60.69 93 GLU A CA 1
ATOM 759 C C . GLU A 1 93 ? 38.919 3.055 11.997 1.00 60.69 93 GLU A C 1
ATOM 761 O O . GLU A 1 93 ? 39.133 2.904 10.789 1.00 60.69 93 GLU A O 1
ATOM 766 N N . ILE A 1 94 ? 39.074 4.224 12.615 1.00 64.94 94 ILE A N 1
ATOM 767 C CA . ILE A 1 94 ? 39.712 5.372 11.986 1.00 64.94 94 ILE A CA 1
ATOM 768 C C . ILE A 1 94 ? 41.167 4.956 11.774 1.00 64.94 94 ILE A C 1
ATOM 770 O O . ILE A 1 94 ? 41.921 4.842 12.736 1.00 64.94 94 ILE A O 1
ATOM 774 N N . LYS A 1 95 ? 41.562 4.694 10.524 1.00 60.22 95 LYS A N 1
ATOM 775 C CA . LYS A 1 95 ? 42.984 4.646 10.188 1.00 60.22 95 LYS A CA 1
ATOM 776 C C . LYS A 1 95 ? 43.511 6.062 10.363 1.00 60.22 95 LYS A C 1
ATOM 778 O O . LYS A 1 95 ? 43.091 6.959 9.631 1.00 60.22 95 LYS A O 1
ATOM 783 N N . GLU A 1 96 ? 44.358 6.253 11.368 1.00 52.66 96 GLU A N 1
ATOM 784 C CA . GLU A 1 96 ? 45.155 7.464 11.511 1.00 52.66 96 GLU A CA 1
ATOM 785 C C . GLU A 1 96 ? 45.887 7.696 10.186 1.00 52.66 96 GLU A C 1
ATOM 787 O O . GLU A 1 96 ? 46.593 6.822 9.679 1.00 52.66 96 GLU A O 1
ATOM 792 N N . TYR A 1 97 ? 45.628 8.848 9.572 1.00 53.12 97 TYR A N 1
ATOM 793 C CA . TYR A 1 97 ? 46.451 9.334 8.480 1.00 53.12 97 TYR A CA 1
ATOM 794 C C . TYR A 1 97 ? 47.738 9.839 9.126 1.00 53.12 97 TYR A C 1
ATOM 796 O O . TYR A 1 97 ? 47.702 10.839 9.841 1.00 53.12 97 TYR A O 1
ATOM 804 N N . GLU A 1 98 ? 48.851 9.140 8.914 1.00 53.06 98 GLU A N 1
ATOM 805 C CA . GLU A 1 98 ? 50.161 9.730 9.173 1.00 53.06 98 GLU A CA 1
ATOM 806 C C . GLU A 1 98 ? 50.344 10.889 8.182 1.00 53.06 98 GLU A C 1
ATOM 808 O O . GLU A 1 98 ? 50.243 10.706 6.965 1.00 53.06 98 GLU A O 1
ATOM 813 N N . GLU A 1 99 ? 50.525 12.102 8.707 1.00 51.91 99 GLU A N 1
ATOM 814 C CA . GLU A 1 99 ? 51.001 13.237 7.922 1.00 51.91 99 GLU A CA 1
ATOM 815 C C . GLU A 1 99 ? 52.417 12.895 7.447 1.00 51.91 99 GLU A C 1
ATOM 817 O O . GLU A 1 99 ? 53.349 12.862 8.244 1.00 51.91 99 GLU A O 1
ATOM 822 N N . ASP A 1 100 ? 52.557 12.595 6.154 1.00 54.03 100 ASP A N 1
ATOM 823 C CA . ASP A 1 100 ? 53.850 12.472 5.480 1.00 54.03 100 ASP A CA 1
ATOM 824 C C . ASP A 1 100 ? 54.508 13.860 5.499 1.00 54.03 100 ASP A C 1
ATOM 826 O O . ASP A 1 100 ? 54.195 14.734 4.681 1.00 54.03 100 ASP A O 1
ATOM 830 N N . ASP A 1 101 ? 55.371 14.100 6.489 1.00 48.75 101 ASP A N 1
ATOM 831 C CA . ASP A 1 101 ? 56.205 15.290 6.611 1.00 48.75 101 ASP A CA 1
ATOM 832 C C . ASP A 1 101 ? 57.354 15.219 5.599 1.00 48.75 101 ASP A C 1
ATOM 834 O O . ASP A 1 101 ? 58.540 15.185 5.919 1.00 48.75 101 ASP A O 1
ATOM 838 N N . GLY A 1 102 ? 56.980 15.229 4.319 1.00 53.94 102 GLY A N 1
ATOM 839 C CA . GLY A 1 102 ? 57.889 15.280 3.186 1.00 53.94 102 GLY A CA 1
ATOM 840 C C . GLY A 1 102 ? 58.718 16.565 3.191 1.00 53.94 102 GLY A C 1
ATOM 841 O O . GLY A 1 102 ? 58.392 17.540 2.512 1.00 53.94 102 GLY A O 1
ATOM 842 N N . SER A 1 103 ? 59.815 16.554 3.948 1.00 47.44 103 SER A N 1
ATOM 843 C CA . SER A 1 103 ? 60.931 17.487 3.845 1.00 47.44 103 SER A CA 1
ATOM 844 C C . SER A 1 103 ? 61.414 17.538 2.396 1.00 47.44 103 SER A C 1
ATOM 846 O O . SER A 1 103 ? 61.935 16.567 1.850 1.00 47.44 103 SER A O 1
ATOM 848 N N . VAL A 1 104 ? 61.242 18.697 1.763 1.00 53.78 104 VAL A N 1
ATOM 849 C CA . VAL A 1 104 ? 61.805 18.989 0.445 1.00 53.78 104 VAL A CA 1
ATOM 850 C C . VAL A 1 104 ? 63.302 19.262 0.613 1.00 53.78 104 VAL A C 1
ATOM 852 O O . VAL A 1 104 ? 63.695 20.374 0.958 1.00 53.78 104 VAL A O 1
ATOM 855 N N . GLU A 1 105 ? 64.152 18.271 0.340 1.00 41.84 105 GLU A N 1
ATOM 856 C CA . GLU A 1 105 ? 65.566 18.518 0.035 1.00 41.84 105 GLU A CA 1
ATOM 857 C C . GLU A 1 105 ? 65.727 18.749 -1.472 1.00 41.84 105 GLU A C 1
ATOM 859 O O . GLU A 1 105 ? 65.644 17.831 -2.289 1.00 41.84 105 GLU A O 1
ATOM 864 N N . GLY A 1 106 ? 65.943 20.012 -1.842 1.00 48.31 106 GLY A N 1
ATOM 865 C CA . GLY A 1 106 ? 66.335 20.408 -3.190 1.00 48.31 106 GLY A CA 1
ATOM 866 C C . GLY A 1 106 ? 67.831 20.192 -3.429 1.00 48.31 106 GLY A C 1
ATOM 867 O O . GLY A 1 106 ? 68.665 20.612 -2.624 1.00 48.31 106 GLY A O 1
ATOM 868 N N . LYS A 1 107 ? 68.161 19.581 -4.568 1.00 36.41 107 LYS A N 1
ATOM 869 C CA . LYS A 1 107 ? 69.436 19.744 -5.274 1.00 36.41 107 LYS A CA 1
ATOM 870 C C . LYS A 1 107 ? 69.172 20.396 -6.619 1.00 36.41 107 LYS A C 1
ATOM 872 O O . LYS A 1 107 ? 68.138 20.045 -7.230 1.00 36.41 107 LYS A O 1
#

Nearest PDB structures (foldseek):
  8fdt-assembly1_A  TM=8.869E-01  e=7.961E-02  Homo sapiens
  8j07-assembly1_r9  TM=8.973E-01  e=7.961E-02  Homo sapiens
  7z8l-assembly1_f  TM=8.383E-01  e=1.582E-01  Homo sapiens
  7y6b-assembly2_D  TM=7.328E-01  e=2.078E+00  Edwardsiella piscicida
  6inr-assembly2_B  TM=9.187E-01  e=5.823E+00  Candidatus Phytoplasma australasiaticum subsp. taiwanense

Solvent-accessible surface area (backbone atoms only — not comparable to full-atom values): 6699 Å² total; per-residue (Å²): 105,73,66,30,30,48,32,34,57,72,68,74,33,87,57,33,56,60,56,49,47,57,48,48,53,52,51,50,54,54,49,52,55,54,68,73,48,94,67,53,74,66,56,43,53,54,51,50,53,51,49,53,53,52,52,51,55,46,51,55,50,52,49,38,59,74,71,58,60,63,28,73,86,33,64,83,58,58,77,53,93,80,87,80,84,77,77,80,68,75,82,74,79,81,76,78,78,77,82,80,80,76,75,83,82,84,128

Foldseek 3Di:
DQVLQVCLLVVNDLCSLVVVLVVLVVVLVVLVVVLPDDDDPVRNVVSVVVSVVSVVVSVLSVVCVVVSPRHCPDVSNVVDDDDDDDPPDDDDDPDDDDDPPPDDDDD

Organism: NCBI:txid1561963

pLDDT: mean 85.79, std 15.4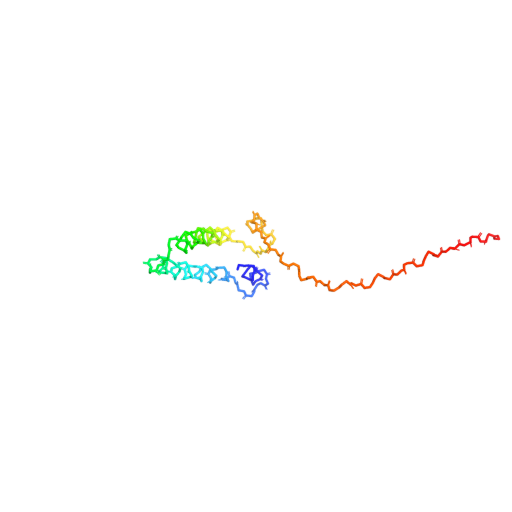5, range [36.41, 97.69]